Protein AF-A0A848S708-F1 (afdb_monomer_lite)

pLDDT: mean 90.05, std 4.56, range [64.25, 95.88]

Foldseek 3Di:
DKDKDLDPVVRVVVLQVPADPQKDWDDKDWDADPVSMIMIDTDIDGNDDDDDDFDDPDPVRRVVVVVVPADPPGDDDDDDDD

Secondary structure (DSSP, 8-state):
-EEEESSHHHHHHHHHTT--TTEEEEEEEEEE-TTSPEEEEEEEEE----------SSHHHHHHHHHHHSPTT---------

Radius of gyration: 18.94 Å; chains: 1; bounding box: 43×26×44 Å

Structure (mmCIF, N/CA/C/O backbone):
data_AF-A0A848S708-F1
#
_entry.id   AF-A0A848S708-F1
#
loop_
_atom_site.group_PDB
_atom_site.id
_atom_site.type_symbol
_atom_site.label_atom_id
_atom_site.label_alt_id
_atom_site.label_comp_id
_atom_site.label_asym_id
_atom_site.label_entity_id
_atom_site.label_seq_id
_atom_site.pdbx_PDB_ins_code
_atom_site.Cartn_x
_atom_site.Cartn_y
_atom_site.Cartn_z
_atom_site.occupancy
_atom_site.B_iso_or_equiv
_atom_site.auth_seq_id
_atom_site.auth_comp_id
_atom_site.auth_asym_id
_atom_site.auth_atom_id
_atom_site.pdbx_PDB_model_num
ATOM 1 N N . MET A 1 1 ? -6.921 2.450 1.762 1.00 88.88 1 MET A N 1
ATOM 2 C CA . MET A 1 1 ? -8.286 2.044 2.184 1.00 88.88 1 MET A CA 1
ATOM 3 C C . MET A 1 1 ? -8.699 2.881 3.382 1.00 88.88 1 MET A C 1
ATOM 5 O O . MET A 1 1 ? -7.800 3.325 4.081 1.00 88.88 1 MET A O 1
ATOM 9 N N . THR A 1 2 ? -9.991 3.053 3.657 1.00 93.38 2 THR A N 1
ATOM 10 C CA . THR A 1 2 ? -10.459 3.805 4.836 1.00 93.38 2 TH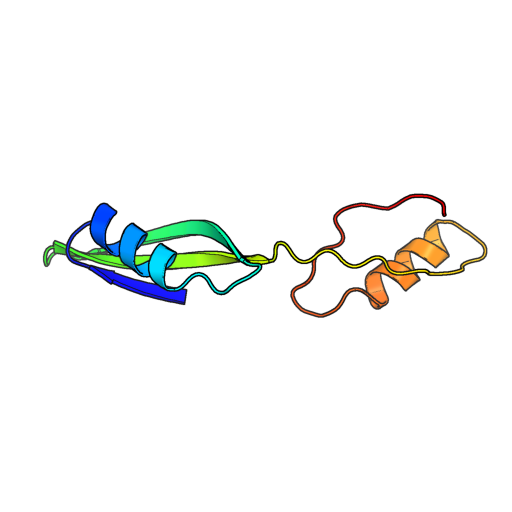R A CA 1
ATOM 11 C C . THR A 1 2 ? -11.436 2.959 5.641 1.00 93.38 2 THR A C 1
ATOM 13 O O . THR A 1 2 ? -12.298 2.308 5.055 1.00 93.38 2 THR A O 1
ATOM 16 N N . VAL A 1 3 ? -11.290 2.952 6.966 1.00 94.62 3 VAL A N 1
ATOM 17 C CA . VAL A 1 3 ? -12.178 2.257 7.905 1.00 94.62 3 VAL A CA 1
ATOM 18 C C . VAL A 1 3 ? -12.518 3.153 9.086 1.00 94.62 3 VAL A C 1
ATOM 20 O O . VAL A 1 3 ? -11.784 4.086 9.402 1.00 94.62 3 VAL A O 1
ATOM 23 N N . GLU A 1 4 ? -13.599 2.823 9.779 1.00 95.00 4 GLU A N 1
ATOM 24 C CA . GLU A 1 4 ? -14.054 3.536 10.968 1.00 95.00 4 GLU A CA 1
ATOM 25 C C . GLU A 1 4 ? -14.327 2.529 12.088 1.00 95.00 4 GLU A C 1
ATOM 27 O O . GLU A 1 4 ? -14.805 1.419 11.840 1.00 95.00 4 GLU A O 1
ATOM 32 N N . GLY A 1 5 ? -14.008 2.896 13.325 1.00 93.19 5 GLY A N 1
ATOM 33 C CA . GLY A 1 5 ? -14.196 2.045 14.494 1.00 93.19 5 GLY A CA 1
ATOM 34 C C . GLY A 1 5 ? -14.188 2.844 15.790 1.00 93.19 5 GLY A C 1
ATOM 35 O O . GLY A 1 5 ? -13.822 4.012 15.821 1.00 93.19 5 GLY A O 1
ATOM 36 N N . ASP A 1 6 ? -14.593 2.211 16.881 1.00 93.38 6 ASP A N 1
ATOM 37 C CA . ASP A 1 6 ? -14.630 2.821 18.218 1.00 93.38 6 ASP A CA 1
ATOM 38 C C . ASP A 1 6 ? -13.246 2.915 18.892 1.00 93.38 6 ASP A C 1
ATOM 40 O O . ASP A 1 6 ? -13.086 3.590 19.904 1.00 93.38 6 ASP A O 1
ATOM 44 N N . SER A 1 7 ? -12.235 2.238 18.339 1.00 92.50 7 SER A N 1
ATOM 45 C CA . SER A 1 7 ? -10.919 2.072 18.960 1.00 92.50 7 SER A CA 1
ATOM 46 C C . SER A 1 7 ? -9.819 1.881 17.912 1.00 92.50 7 SER A C 1
ATOM 48 O O . SER A 1 7 ? -10.073 1.332 16.839 1.00 92.50 7 SER A O 1
ATOM 50 N N . LEU A 1 8 ? -8.566 2.217 18.254 1.00 90.56 8 LEU A N 1
ATOM 51 C CA . LEU A 1 8 ? -7.387 1.935 17.411 1.00 90.56 8 LEU A CA 1
ATOM 52 C C . LEU A 1 8 ? -7.238 0.440 17.087 1.00 90.56 8 LEU A C 1
ATOM 54 O O . LEU A 1 8 ? -6.953 0.069 15.952 1.00 90.56 8 LEU A O 1
ATOM 58 N N . SER A 1 9 ? -7.466 -0.427 18.075 1.00 93.75 9 SER A N 1
ATOM 59 C CA . SER A 1 9 ? -7.442 -1.879 17.879 1.00 93.75 9 SER A CA 1
ATOM 60 C C . SER A 1 9 ? -8.504 -2.317 16.873 1.00 93.75 9 SER A C 1
ATOM 62 O O . SER A 1 9 ? -8.209 -3.088 15.966 1.00 93.75 9 SER A O 1
ATOM 64 N N . ARG A 1 10 ? -9.712 -1.747 16.976 1.00 94.50 10 ARG A N 1
ATOM 65 C CA . ARG A 1 10 ? -10.835 -2.096 16.109 1.00 94.50 10 ARG A CA 1
ATOM 66 C C . ARG A 1 10 ? -10.562 -1.734 14.653 1.00 94.50 10 ARG A C 1
ATOM 68 O O . ARG A 1 10 ? -10.790 -2.551 13.765 1.00 94.50 10 ARG A O 1
ATOM 75 N N . VAL A 1 11 ? -10.056 -0.529 14.397 1.00 95.19 11 VAL A N 1
ATOM 76 C CA . VAL A 1 11 ? -9.712 -0.110 13.030 1.00 95.19 11 VAL A CA 1
ATOM 77 C C . VAL A 1 11 ? -8.547 -0.916 12.455 1.00 95.19 11 VAL A C 1
ATOM 79 O O . VAL A 1 11 ? -8.580 -1.259 11.276 1.00 95.19 11 VAL A O 1
ATOM 82 N N . ALA A 1 12 ? -7.562 -1.300 13.272 1.00 92.06 12 ALA A N 1
ATOM 83 C CA . ALA A 1 12 ? -6.469 -2.164 12.829 1.00 92.06 12 ALA A CA 1
ATOM 84 C C . ALA A 1 12 ? -6.973 -3.552 12.393 1.00 92.06 12 ALA A C 1
ATOM 86 O O . ALA A 1 12 ? -6.573 -4.048 11.341 1.00 92.06 12 ALA A O 1
ATOM 87 N N . GLU A 1 13 ? -7.894 -4.155 13.150 1.00 95.25 13 GLU A N 1
ATOM 88 C CA . GLU A 1 13 ? -8.540 -5.418 12.770 1.00 95.25 13 GLU A CA 1
ATOM 89 C C . GLU A 1 13 ? -9.320 -5.292 11.454 1.00 95.25 13 GLU A C 1
ATOM 91 O O . GLU A 1 13 ? -9.202 -6.154 10.583 1.00 95.25 13 GLU A O 1
ATOM 96 N N . LEU A 1 14 ? -10.086 -4.206 11.288 1.00 95.12 14 LEU A N 1
ATOM 97 C CA . LEU A 1 14 ? -10.862 -3.946 10.072 1.00 95.12 14 LEU A CA 1
ATOM 98 C C . LEU A 1 14 ? -9.972 -3.743 8.842 1.00 95.12 14 LEU A C 1
ATOM 100 O O . LEU A 1 14 ? -10.325 -4.212 7.760 1.00 95.12 14 LEU A O 1
ATOM 104 N N . ILE A 1 15 ? -8.831 -3.065 8.991 1.00 94.06 15 ILE A N 1
ATOM 105 C CA . ILE A 1 15 ? -7.842 -2.922 7.915 1.00 94.06 15 ILE A CA 1
ATOM 106 C C . ILE A 1 15 ? -7.246 -4.285 7.575 1.00 94.06 15 ILE A C 1
ATOM 108 O O . ILE A 1 15 ? -7.194 -4.651 6.404 1.00 94.06 15 ILE A O 1
ATOM 112 N N . ASN A 1 16 ? -6.837 -5.055 8.586 1.00 92.12 16 ASN A N 1
ATOM 113 C CA . ASN A 1 16 ? -6.198 -6.350 8.376 1.00 92.12 16 ASN A CA 1
ATOM 114 C C . ASN A 1 16 ? -7.135 -7.361 7.691 1.00 92.12 16 ASN A C 1
ATOM 116 O O . ASN A 1 16 ? -6.704 -8.112 6.823 1.00 92.12 16 ASN A O 1
ATOM 120 N N . ALA A 1 17 ? -8.429 -7.341 8.023 1.00 94.44 17 ALA A N 1
ATOM 121 C CA . ALA A 1 17 ? -9.443 -8.185 7.386 1.00 94.44 17 ALA A CA 1
ATOM 122 C C . ALA A 1 17 ? -9.696 -7.846 5.904 1.00 94.44 17 ALA A C 1
ATOM 124 O O . ALA A 1 17 ? -10.274 -8.651 5.180 1.00 94.44 17 ALA A O 1
ATOM 125 N N . GLN A 1 18 ? -9.285 -6.658 5.458 1.00 92.44 18 GLN A N 1
ATOM 126 C CA . GLN A 1 18 ? -9.434 -6.188 4.081 1.00 92.44 18 GLN A CA 1
ATOM 127 C C . GLN A 1 18 ? -8.136 -6.284 3.276 1.00 92.44 18 GLN A C 1
ATOM 129 O O . GLN A 1 18 ? -8.099 -5.816 2.139 1.00 92.44 18 GLN A O 1
ATOM 134 N N . VAL A 1 19 ? -7.069 -6.856 3.844 1.00 92.75 19 VAL A N 1
ATOM 135 C CA . VAL A 1 19 ? -5.817 -7.080 3.116 1.00 92.75 19 VAL A CA 1
ATOM 136 C C . VAL A 1 19 ? -6.056 -8.171 2.066 1.00 92.75 19 VAL A C 1
ATOM 138 O O . VAL A 1 19 ? -6.355 -9.305 2.441 1.00 92.75 19 VAL A O 1
ATOM 141 N N . PRO A 1 20 ? -5.947 -7.859 0.762 1.00 90.06 20 PRO A N 1
ATOM 142 C CA . PRO A 1 20 ? -6.086 -8.863 -0.279 1.00 90.06 20 PRO A CA 1
ATOM 143 C C . PRO A 1 20 ? -4.885 -9.815 -0.300 1.00 90.06 20 PRO A C 1
ATOM 145 O O . PRO A 1 20 ? -3.784 -9.465 0.135 1.00 90.06 20 PRO A O 1
ATOM 148 N N . ASP A 1 21 ? -5.078 -11.009 -0.860 1.00 89.31 21 ASP A N 1
ATOM 149 C CA . ASP A 1 21 ? -3.994 -11.966 -1.080 1.00 89.31 21 ASP A CA 1
ATOM 150 C C . ASP A 1 21 ? -2.835 -11.339 -1.868 1.00 89.31 21 ASP A C 1
ATOM 152 O O . ASP A 1 21 ? -3.032 -10.602 -2.836 1.00 89.31 21 ASP A O 1
ATOM 156 N N . GLY A 1 22 ? -1.604 -11.625 -1.439 1.00 86.56 22 GLY A N 1
ATOM 157 C CA . GLY A 1 22 ? -0.399 -11.051 -2.042 1.00 86.56 22 GLY A CA 1
ATOM 158 C C . GLY A 1 22 ? -0.121 -9.597 -1.647 1.00 86.56 22 GLY A C 1
ATOM 159 O O . GLY A 1 22 ? 0.803 -8.996 -2.188 1.00 86.56 22 GLY A O 1
ATOM 160 N N . TRP A 1 23 ? -0.865 -9.027 -0.697 1.00 90.88 23 TRP A N 1
ATOM 161 C CA . TRP A 1 23 ? -0.581 -7.725 -0.094 1.00 90.88 23 TRP A CA 1
ATOM 162 C C . TRP A 1 23 ? -0.272 -7.868 1.393 1.00 90.88 23 TRP A C 1
ATOM 164 O O . TRP A 1 23 ? -0.631 -8.849 2.038 1.00 90.88 23 TRP A O 1
ATOM 174 N N . VAL A 1 24 ? 0.402 -6.866 1.951 1.00 90.69 24 VAL A N 1
ATOM 175 C CA . VAL A 1 24 ? 0.627 -6.745 3.393 1.00 90.69 24 VAL A CA 1
ATOM 176 C C .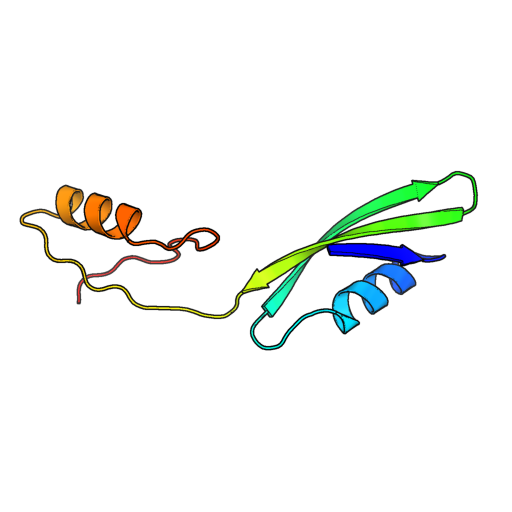 VAL A 1 24 ? 0.341 -5.334 3.867 1.00 90.69 24 VAL A C 1
ATOM 178 O O . VAL A 1 24 ? 0.574 -4.348 3.162 1.00 90.69 24 VAL A O 1
ATOM 181 N N . PHE A 1 25 ? -0.145 -5.245 5.100 1.00 90.88 25 PHE A N 1
ATOM 182 C CA . PHE A 1 25 ? -0.299 -3.982 5.799 1.00 90.88 25 PHE A CA 1
ATOM 183 C C . PHE A 1 25 ? 1.065 -3.316 6.018 1.00 90.88 25 PHE A C 1
ATOM 185 O O . PHE A 1 25 ? 2.012 -3.962 6.470 1.00 90.88 25 PHE A O 1
ATOM 192 N N . SER A 1 26 ? 1.165 -2.031 5.668 1.00 90.12 26 SER A N 1
ATOM 193 C CA . SER A 1 26 ? 2.393 -1.248 5.812 1.00 90.12 26 SER A CA 1
ATOM 194 C C . SER A 1 26 ? 2.302 -0.308 7.009 1.00 90.12 26 SER A C 1
ATOM 196 O O . SER A 1 26 ? 3.059 -0.443 7.965 1.00 90.12 26 SER A O 1
ATOM 198 N N . HIS A 1 27 ? 1.367 0.640 6.971 1.00 90.75 27 HIS A N 1
ATOM 199 C CA . HIS A 1 27 ? 1.024 1.476 8.118 1.00 90.75 27 HIS A CA 1
ATOM 200 C C . HIS A 1 27 ? -0.405 2.007 7.975 1.00 90.75 27 HIS A C 1
ATOM 202 O O . HIS A 1 27 ? -1.035 1.861 6.927 1.00 90.75 27 HIS A O 1
ATOM 208 N N . MET A 1 28 ? -0.911 2.638 9.032 1.00 92.88 28 MET A N 1
ATOM 209 C CA . MET A 1 28 ? -2.164 3.385 8.992 1.00 92.88 28 MET A CA 1
ATOM 210 C C . MET A 1 28 ? -1.972 4.794 9.536 1.00 92.88 28 MET A C 1
ATOM 212 O O . MET A 1 28 ? -1.092 5.030 10.365 1.00 92.88 28 MET A O 1
ATOM 216 N N . GLU A 1 29 ? -2.804 5.709 9.067 1.00 94.81 29 GLU A N 1
ATOM 217 C CA . GLU A 1 29 ? -3.006 7.036 9.646 1.00 94.81 29 GLU A CA 1
ATOM 218 C C . GLU A 1 29 ? -4.352 7.032 10.344 1.00 94.81 29 GLU A C 1
ATOM 220 O O . GLU A 1 29 ? -5.312 6.491 9.800 1.00 94.81 29 GLU A O 1
ATOM 225 N N . THR A 1 30 ? -4.435 7.602 11.542 1.00 93.50 30 THR A N 1
ATOM 226 C CA . THR A 1 30 ? -5.680 7.615 12.312 1.00 93.50 30 THR A CA 1
ATOM 227 C C . THR A 1 30 ? -6.045 9.020 12.742 1.00 93.50 30 THR A C 1
ATOM 229 O O . THR A 1 30 ? -5.197 9.742 13.264 1.00 93.50 30 THR A O 1
ATOM 232 N N . GLU A 1 31 ? -7.319 9.358 12.615 1.00 94.50 31 GLU A N 1
ATOM 233 C CA . GLU A 1 31 ? -7.921 10.565 13.158 1.00 94.50 31 GLU A CA 1
ATOM 234 C C . GLU A 1 31 ? -8.993 10.165 14.173 1.00 94.50 31 GLU A C 1
ATOM 236 O O . GLU A 1 31 ? -9.856 9.333 13.892 1.00 94.50 31 GLU A O 1
ATOM 241 N N . GLN A 1 32 ? -8.926 10.731 15.378 1.00 92.25 32 GLN A N 1
ATOM 242 C CA . GLN A 1 32 ? -9.937 10.516 16.407 1.00 92.25 32 GLN A CA 1
ATOM 243 C C . GLN A 1 32 ? -10.835 11.747 16.508 1.00 92.25 32 GLN A C 1
ATOM 245 O O . GLN A 1 32 ? -10.365 12.860 16.736 1.00 92.25 32 GLN A O 1
ATOM 250 N N . SER A 1 33 ? -12.139 11.528 16.374 1.00 88.06 33 SER A N 1
ATOM 251 C CA . SER A 1 33 ? -13.161 12.552 16.556 1.00 88.06 33 SER A CA 1
ATOM 252 C C . SER A 1 33 ? -13.540 12.708 18.031 1.00 88.06 33 SER A C 1
ATOM 254 O O . SER A 1 33 ? -13.494 11.754 18.809 1.00 88.06 33 SER A O 1
ATOM 256 N N . THR A 1 34 ? -14.023 13.896 18.406 1.00 85.38 34 THR A N 1
ATOM 257 C CA . THR A 1 34 ? -14.541 14.224 19.748 1.00 85.38 34 THR A CA 1
ATOM 258 C C . THR A 1 34 ? -15.664 13.287 20.212 1.00 85.38 34 THR A C 1
ATOM 260 O O . THR A 1 34 ? -15.877 13.120 21.408 1.00 85.38 34 THR A O 1
ATOM 263 N N . ASN A 1 35 ? -16.361 12.636 19.276 1.00 88.25 35 ASN A N 1
ATOM 264 C CA . ASN A 1 35 ? -17.428 11.674 19.567 1.00 88.25 35 ASN A CA 1
ATOM 265 C C . ASN A 1 35 ? -16.906 10.261 19.908 1.00 88.25 35 ASN A C 1
ATOM 267 O O . ASN A 1 35 ? -17.706 9.339 20.046 1.00 88.25 35 ASN A O 1
ATOM 271 N N . GLY A 1 36 ? -15.585 10.069 20.007 1.00 88.50 36 GLY A N 1
ATOM 272 C CA . GLY A 1 36 ? -14.959 8.775 20.299 1.00 88.50 36 GLY A CA 1
ATOM 273 C C . GLY A 1 36 ? -14.813 7.850 19.087 1.00 88.50 36 GLY A C 1
ATOM 274 O O . GLY A 1 36 ? -14.374 6.716 19.240 1.00 88.50 36 GLY A O 1
ATOM 275 N N . VAL A 1 37 ? -15.154 8.318 17.884 1.00 92.88 37 VAL A N 1
ATOM 276 C CA . VAL A 1 37 ? -14.960 7.563 16.637 1.00 92.88 37 VAL A CA 1
ATOM 277 C C . VAL A 1 37 ? -13.523 7.731 16.156 1.00 92.88 37 VAL A C 1
ATOM 279 O O . VAL A 1 37 ? -13.017 8.851 16.080 1.00 92.88 37 VAL A O 1
ATOM 282 N N . VAL A 1 38 ? -12.883 6.622 15.808 1.00 94.81 38 VAL A N 1
ATOM 283 C CA . VAL A 1 38 ? -11.570 6.563 15.170 1.00 94.81 38 VAL A CA 1
ATOM 284 C C . VAL A 1 38 ? -11.761 6.244 13.693 1.00 94.81 38 VAL A C 1
ATOM 286 O O . VAL A 1 38 ? -12.284 5.189 13.338 1.00 94.81 38 VAL A O 1
ATOM 289 N N . VAL A 1 39 ? -11.306 7.144 12.833 1.00 95.06 39 VAL A N 1
ATOM 290 C CA . VAL A 1 39 ? -11.203 6.931 11.390 1.00 95.06 39 VAL A CA 1
ATOM 291 C C . VAL A 1 39 ? -9.759 6.569 11.085 1.00 95.06 39 VAL A C 1
ATOM 293 O O . VAL A 1 39 ? -8.845 7.242 11.556 1.00 95.06 39 VAL A O 1
ATOM 296 N N . ALA A 1 40 ? -9.528 5.510 10.316 1.00 95.00 40 ALA A N 1
ATOM 297 C CA . ALA A 1 40 ? -8.189 5.110 9.910 1.00 95.00 40 ALA A CA 1
ATOM 298 C C . ALA A 1 40 ? -8.078 4.936 8.399 1.00 95.00 40 ALA A C 1
ATOM 300 O O . ALA A 1 40 ? -8.906 4.280 7.767 1.00 95.00 40 ALA A O 1
ATOM 301 N N . VAL A 1 41 ? -7.005 5.476 7.829 1.00 95.88 41 VAL A N 1
ATOM 302 C CA . VAL A 1 41 ? -6.595 5.240 6.448 1.00 95.88 41 VAL A CA 1
ATOM 303 C C . VAL A 1 41 ? -5.468 4.212 6.459 1.00 95.88 41 VAL A C 1
ATOM 305 O O . VAL A 1 41 ? -4.363 4.486 6.921 1.00 95.88 41 VAL A O 1
ATOM 308 N N . GLY A 1 42 ? -5.760 3.002 5.986 1.00 93.25 42 GLY A N 1
ATOM 309 C CA . GLY A 1 42 ? -4.797 1.911 5.867 1.00 93.25 42 GLY A CA 1
ATOM 310 C C . GLY A 1 42 ? -4.041 1.958 4.541 1.00 93.25 42 GLY A C 1
ATOM 311 O O . GLY A 1 42 ? -4.661 1.981 3.468 1.00 93.25 42 GLY A O 1
ATOM 312 N N . HIS A 1 43 ? -2.712 1.903 4.622 1.00 92.75 43 HIS A N 1
ATOM 313 C CA . HIS A 1 43 ? -1.800 1.786 3.487 1.00 92.75 43 HIS A CA 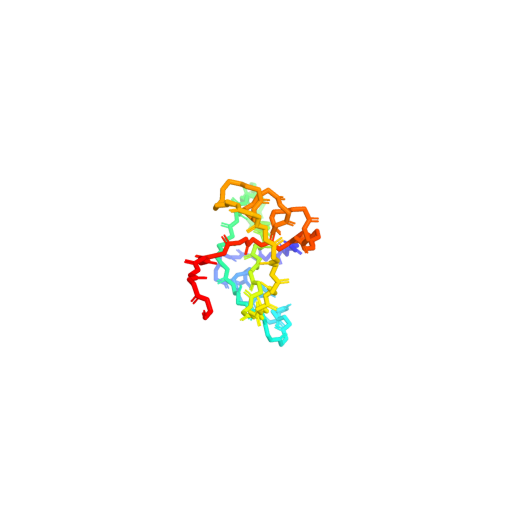1
ATOM 314 C C . HIS A 1 43 ? -1.263 0.362 3.399 1.00 92.75 43 HIS A C 1
ATOM 316 O O . HIS A 1 43 ? -0.674 -0.169 4.346 1.00 92.75 43 HIS A O 1
ATOM 322 N N . LEU A 1 44 ? -1.476 -0.261 2.244 1.00 91.00 44 LEU A N 1
ATOM 323 C CA . LEU A 1 44 ? -0.995 -1.603 1.947 1.00 91.00 44 LEU A CA 1
ATOM 324 C C . LEU A 1 44 ? 0.135 -1.536 0.928 1.00 91.00 44 LEU A C 1
ATOM 326 O O . LEU A 1 44 ? 0.164 -0.645 0.082 1.00 91.00 44 LEU A O 1
ATOM 330 N N . ARG A 1 45 ? 1.021 -2.526 0.969 1.00 87.50 45 ARG A N 1
ATOM 331 C CA . ARG A 1 45 ? 2.023 -2.759 -0.072 1.00 87.50 45 ARG A CA 1
ATOM 332 C C . ARG A 1 45 ? 1.834 -4.145 -0.670 1.00 87.50 45 ARG A C 1
ATOM 334 O O . ARG A 1 45 ? 1.521 -5.089 0.055 1.00 87.50 45 ARG A O 1
ATOM 341 N N . SER A 1 46 ? 2.042 -4.273 -1.974 1.00 87.94 46 SER A N 1
ATOM 342 C CA . SER A 1 46 ? 2.076 -5.585 -2.617 1.00 87.94 46 SER A CA 1
ATOM 343 C C . SER A 1 46 ? 3.344 -6.345 -2.200 1.00 87.94 46 SER A C 1
ATOM 345 O O . SER A 1 46 ? 4.398 -5.744 -1.976 1.00 87.94 46 SER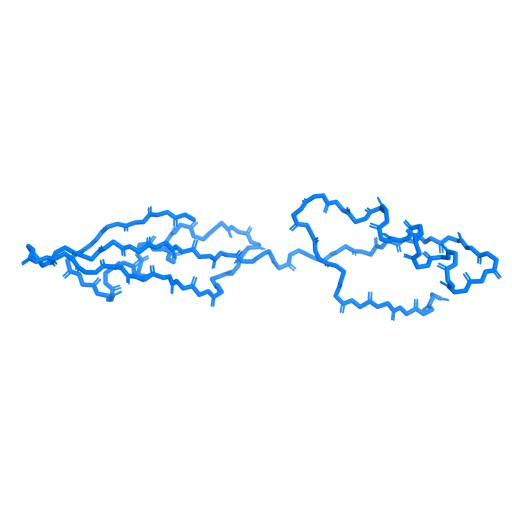 A O 1
ATOM 347 N N . LEU A 1 47 ? 3.232 -7.664 -2.058 1.00 86.25 47 LEU A N 1
ATOM 348 C CA . LEU A 1 47 ? 4.357 -8.597 -1.951 1.00 86.25 47 LEU A CA 1
ATOM 349 C C . LEU A 1 47 ? 4.797 -9.128 -3.316 1.00 86.25 47 LEU A C 1
ATOM 351 O O . LEU A 1 47 ? 5.832 -9.789 -3.408 1.00 86.25 47 LEU A O 1
ATOM 355 N N . GLU A 1 48 ? 4.013 -8.877 -4.363 1.00 87.19 48 GLU A N 1
ATOM 356 C CA . GLU A 1 48 ? 4.338 -9.352 -5.694 1.00 87.19 48 GLU A CA 1
ATOM 357 C C . GLU A 1 48 ? 5.638 -8.696 -6.160 1.00 87.19 48 GLU A C 1
ATOM 359 O O . GLU A 1 48 ? 5.800 -7.477 -6.127 1.00 87.19 48 GLU A O 1
ATOM 364 N N . THR A 1 49 ? 6.591 -9.528 -6.567 1.00 86.81 49 THR A N 1
ATOM 365 C CA . THR A 1 49 ? 7.851 -9.078 -7.156 1.00 86.81 49 THR A CA 1
ATOM 366 C C . THR A 1 49 ? 7.900 -9.586 -8.583 1.00 86.81 49 THR A C 1
ATOM 368 O O . THR A 1 49 ? 7.580 -10.746 -8.842 1.00 86.81 49 THR A O 1
ATOM 371 N N . ARG A 1 50 ? 8.284 -8.708 -9.508 1.00 87.44 50 ARG A N 1
ATOM 372 C CA . ARG A 1 50 ? 8.478 -9.043 -10.917 1.00 87.44 50 ARG A CA 1
ATOM 373 C C . ARG A 1 50 ? 9.869 -8.631 -11.343 1.00 87.44 50 ARG A C 1
ATOM 375 O O . ARG A 1 50 ? 10.323 -7.534 -11.021 1.00 87.44 50 ARG A O 1
ATOM 382 N N . GLU A 1 51 ? 10.511 -9.520 -12.078 1.00 89.75 51 GLU A N 1
ATOM 383 C CA . GLU A 1 51 ? 11.765 -9.233 -12.753 1.00 89.75 51 GLU A CA 1
ATOM 384 C C . GLU A 1 51 ? 11.460 -8.638 -14.124 1.00 89.75 51 GLU A C 1
ATOM 386 O O . GLU A 1 51 ? 10.523 -9.053 -14.810 1.00 89.75 51 GLU A O 1
ATOM 391 N N . ILE A 1 52 ? 12.231 -7.620 -14.487 1.00 89.75 52 ILE A N 1
ATOM 392 C CA . ILE A 1 52 ? 12.104 -6.918 -15.752 1.00 89.75 52 ILE A CA 1
ATOM 393 C C . ILE A 1 52 ? 13.485 -6.918 -16.398 1.00 89.75 52 ILE A C 1
ATOM 395 O O . ILE A 1 52 ? 14.427 -6.345 -15.852 1.00 89.75 52 ILE A O 1
ATOM 399 N N . ASP A 1 53 ? 13.583 -7.554 -17.560 1.00 89.75 53 ASP A N 1
ATOM 400 C CA . ASP A 1 53 ? 14.803 -7.598 -18.355 1.00 89.75 53 ASP A CA 1
ATOM 401 C C . ASP A 1 53 ? 14.853 -6.406 -19.310 1.00 89.75 53 ASP A C 1
ATOM 403 O O . ASP A 1 53 ? 13.899 -6.135 -20.044 1.00 89.75 53 ASP A O 1
ATOM 407 N N . VAL A 1 54 ? 15.971 -5.681 -19.285 1.00 88.81 54 VAL A N 1
ATOM 408 C CA . VAL A 1 54 ? 16.217 -4.526 -20.149 1.00 88.81 54 VAL A CA 1
ATOM 409 C C . VAL A 1 54 ? 17.645 -4.573 -20.655 1.00 88.81 54 VAL A C 1
ATOM 411 O O . VAL A 1 54 ? 18.586 -4.739 -19.882 1.00 88.81 54 VAL A O 1
ATOM 414 N N . GLU A 1 55 ? 17.792 -4.376 -21.958 1.00 86.81 55 GLU A N 1
ATOM 415 C CA . GLU A 1 55 ? 19.081 -4.237 -22.621 1.00 86.81 55 GLU A CA 1
ATOM 416 C C . GLU 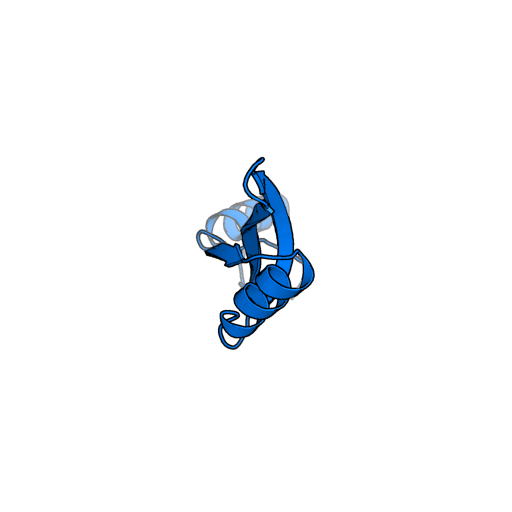A 1 55 ? 19.382 -2.752 -22.856 1.00 86.81 55 GLU A C 1
ATOM 418 O O . GLU A 1 55 ? 18.500 -1.962 -23.197 1.00 86.81 55 GLU A O 1
ATOM 423 N N . GLY A 1 56 ? 20.639 -2.364 -22.668 1.00 84.44 56 GLY A N 1
ATOM 424 C CA . GLY A 1 56 ? 21.124 -1.024 -22.969 1.00 84.44 56 GLY A CA 1
ATOM 425 C C . GLY A 1 56 ? 22.641 -1.028 -23.086 1.00 84.44 56 GLY A C 1
ATOM 426 O O . GLY A 1 56 ? 23.312 -1.797 -22.399 1.00 84.44 56 GLY A O 1
ATOM 427 N N . ASP A 1 57 ? 23.179 -0.170 -23.950 1.00 87.56 57 ASP A N 1
ATOM 428 C CA . ASP A 1 57 ? 24.619 -0.102 -24.235 1.00 87.56 57 ASP A CA 1
ATOM 429 C C . ASP A 1 57 ? 25.462 0.297 -23.012 1.00 87.56 57 ASP A C 1
ATOM 431 O O . ASP A 1 57 ? 26.645 -0.026 -22.912 1.00 87.56 57 ASP A O 1
ATOM 435 N N . GLU A 1 58 ? 24.844 0.986 -22.053 1.00 90.19 58 GLU A N 1
ATOM 436 C CA . GLU A 1 58 ? 25.445 1.392 -20.790 1.00 90.19 58 GLU A CA 1
ATOM 437 C C . GLU A 1 58 ? 24.425 1.320 -19.648 1.00 90.19 58 GLU A C 1
ATOM 439 O O . GLU A 1 58 ? 23.211 1.405 -19.858 1.00 90.19 58 GLU A O 1
ATOM 444 N N . TYR A 1 59 ? 24.919 1.215 -18.410 1.00 86.75 59 TYR A N 1
ATOM 445 C CA . TYR A 1 59 ? 24.071 1.108 -17.219 1.00 86.75 59 TYR A CA 1
ATOM 446 C C . TYR A 1 59 ? 23.042 2.243 -17.117 1.00 86.75 59 TYR A C 1
ATOM 448 O O . TYR A 1 59 ? 21.897 1.999 -16.749 1.00 86.75 59 TYR A O 1
ATOM 456 N N . GLY A 1 60 ? 23.427 3.477 -17.463 1.00 89.44 60 GLY A N 1
ATOM 457 C CA . GLY A 1 60 ? 22.521 4.626 -17.432 1.00 89.44 60 GLY A CA 1
ATOM 458 C C . GLY A 1 60 ? 21.333 4.456 -18.380 1.00 89.44 60 GLY A C 1
ATOM 459 O O . GLY A 1 60 ? 20.188 4.643 -17.968 1.00 89.44 60 GLY A O 1
ATOM 460 N N . ALA A 1 61 ? 21.596 4.026 -19.616 1.00 90.88 61 ALA A N 1
ATOM 461 C CA . ALA A 1 61 ? 20.565 3.763 -20.614 1.00 90.88 61 ALA A CA 1
ATOM 462 C C . ALA A 1 61 ? 19.639 2.613 -20.183 1.00 90.88 61 ALA A C 1
ATOM 464 O O . ALA A 1 61 ? 18.415 2.764 -20.221 1.00 90.88 61 ALA A O 1
ATOM 465 N N . ALA A 1 62 ? 20.212 1.509 -19.689 1.00 91.06 62 ALA A N 1
ATOM 466 C CA . ALA A 1 62 ? 19.443 0.373 -19.186 1.00 91.06 62 ALA A CA 1
ATOM 467 C C . ALA A 1 62 ? 18.586 0.755 -17.966 1.00 91.06 62 ALA A C 1
ATOM 469 O O . ALA A 1 62 ? 17.420 0.379 -17.885 1.00 91.06 62 ALA A O 1
ATOM 470 N N . TYR A 1 63 ? 19.114 1.565 -17.043 1.00 90.25 63 TYR A N 1
ATOM 471 C CA . TYR A 1 63 ? 18.380 2.027 -15.864 1.00 90.25 63 TYR A CA 1
ATOM 472 C C . TYR A 1 63 ? 17.204 2.943 -16.225 1.00 90.25 63 TYR A C 1
ATOM 474 O O . TYR A 1 63 ? 16.119 2.814 -15.654 1.00 90.25 63 TYR A O 1
ATOM 482 N N . THR A 1 64 ? 17.388 3.860 -17.179 1.00 92.12 64 THR A N 1
ATOM 483 C CA . THR A 1 64 ? 16.306 4.726 -17.664 1.00 92.12 64 THR A CA 1
ATOM 484 C C . THR A 1 64 ? 15.209 3.919 -18.351 1.00 92.12 64 THR A C 1
ATOM 486 O O . THR A 1 64 ? 14.030 4.138 -18.066 1.00 92.12 64 THR A O 1
ATOM 489 N N . ALA A 1 65 ? 15.575 2.960 -19.204 1.00 91.69 65 ALA A N 1
ATOM 490 C CA . ALA A 1 65 ? 14.612 2.071 -19.845 1.00 91.69 65 ALA A CA 1
ATOM 491 C C . ALA A 1 65 ? 13.893 1.174 -18.817 1.00 91.69 65 ALA A C 1
ATOM 493 O O . ALA A 1 65 ? 12.669 1.063 -18.853 1.00 91.69 65 ALA A O 1
ATOM 494 N N . LEU A 1 66 ? 14.612 0.645 -17.822 1.00 91.56 66 LEU A N 1
ATOM 495 C CA . LEU A 1 66 ? 14.034 -0.113 -16.710 1.00 91.56 66 LEU A CA 1
ATOM 496 C C . LEU A 1 66 ? 13.008 0.711 -15.932 1.00 91.56 66 LEU A C 1
ATOM 498 O O . LEU A 1 66 ? 11.888 0.252 -15.729 1.00 91.56 66 LEU A O 1
ATOM 502 N N . ARG A 1 67 ? 13.350 1.948 -15.551 1.00 90.88 67 ARG A N 1
ATOM 503 C CA . ARG A 1 67 ? 12.435 2.896 -14.888 1.00 90.88 67 ARG A CA 1
ATOM 504 C C . ARG A 1 67 ? 11.174 3.161 -15.705 1.00 90.88 67 ARG A C 1
ATOM 506 O O . ARG A 1 67 ? 10.105 3.267 -15.114 1.00 90.88 67 ARG A O 1
ATOM 513 N N . ALA A 1 68 ? 11.294 3.274 -17.026 1.00 91.88 68 ALA A N 1
ATOM 514 C CA . ALA A 1 68 ? 10.157 3.505 -17.914 1.00 91.88 68 ALA A CA 1
ATOM 515 C C . ALA A 1 68 ? 9.225 2.286 -18.027 1.00 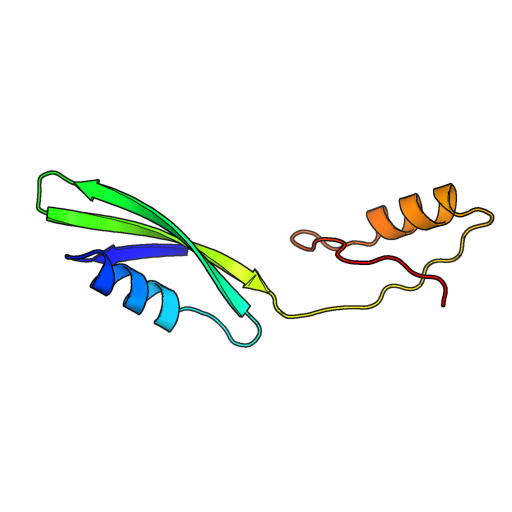91.88 68 ALA A C 1
ATOM 517 O O . ALA A 1 68 ? 8.047 2.450 -18.334 1.00 91.88 68 ALA A O 1
ATOM 518 N N . MET A 1 69 ? 9.736 1.080 -17.769 1.00 90.75 69 MET A N 1
ATOM 519 C CA . MET A 1 69 ? 8.960 -0.163 -17.800 1.00 90.75 69 MET A CA 1
ATOM 520 C C . MET A 1 69 ? 8.373 -0.560 -16.439 1.00 90.75 69 MET A C 1
ATOM 522 O O . MET A 1 69 ? 7.615 -1.527 -16.372 1.00 90.75 69 MET A O 1
ATOM 526 N N . VAL A 1 70 ? 8.685 0.168 -15.359 1.00 90.25 70 VAL A N 1
ATOM 527 C CA . VAL A 1 70 ? 8.042 -0.047 -14.055 1.00 90.25 70 VAL A CA 1
ATOM 528 C C . VAL A 1 70 ? 6.556 0.316 -14.175 1.00 90.25 70 VAL A C 1
ATOM 530 O O . VAL A 1 70 ? 6.246 1.463 -14.504 1.00 90.25 70 VAL A O 1
ATOM 533 N N . PRO A 1 71 ? 5.624 -0.619 -13.909 1.00 87.25 71 PRO A N 1
ATOM 534 C CA . PRO A 1 71 ? 4.199 -0.327 -14.003 1.00 87.25 71 PRO A CA 1
ATOM 535 C C . PRO A 1 71 ? 3.748 0.728 -12.985 1.00 87.25 71 PRO A C 1
ATOM 537 O O . PRO A 1 71 ? 4.356 0.908 -11.928 1.00 87.25 71 PRO A O 1
ATOM 540 N N . GLU A 1 72 ? 2.634 1.401 -13.266 1.00 84.69 72 GLU A N 1
ATOM 541 C CA . GLU A 1 72 ? 2.064 2.367 -12.326 1.00 84.69 72 GLU A CA 1
ATOM 542 C C . GLU A 1 72 ? 1.696 1.691 -10.993 1.00 84.69 72 GLU A C 1
ATOM 544 O O . GLU A 1 72 ? 1.136 0.594 -10.965 1.00 84.69 72 GLU A O 1
ATOM 549 N N . GLY A 1 73 ? 2.055 2.331 -9.876 1.00 79.56 73 GLY A N 1
ATOM 550 C CA . GLY A 1 73 ? 1.873 1.781 -8.529 1.00 79.56 73 GLY A CA 1
ATOM 551 C C . GLY A 1 73 ? 2.945 0.777 -8.088 1.00 79.56 73 GLY A C 1
ATOM 552 O O . GLY A 1 73 ? 2.905 0.319 -6.947 1.00 79.56 73 GLY A O 1
ATOM 553 N N . TRP A 1 74 ? 3.920 0.459 -8.945 1.00 86.06 74 TRP A N 1
ATOM 554 C CA . TRP A 1 74 ? 5.056 -0.395 -8.604 1.00 86.06 74 TRP A CA 1
ATOM 555 C C . TRP A 1 74 ? 6.293 0.427 -8.256 1.00 86.06 74 TRP A C 1
ATOM 557 O O . TRP A 1 74 ? 6.494 1.541 -8.739 1.00 86.06 74 TRP A O 1
ATOM 567 N N . GLN A 1 75 ? 7.157 -0.150 -7.422 1.00 86.50 75 GLN A N 1
ATOM 568 C CA . GLN A 1 75 ? 8.435 0.446 -7.055 1.00 86.50 75 GLN A CA 1
ATOM 569 C C . GLN A 1 75 ? 9.577 -0.485 -7.451 1.00 86.50 75 GLN A C 1
ATOM 571 O O . GLN A 1 75 ? 9.557 -1.675 -7.143 1.00 86.50 75 GLN A O 1
ATOM 576 N N . LEU A 1 76 ? 10.607 0.073 -8.087 1.00 89.69 76 LEU A N 1
ATOM 577 C CA . LEU A 1 76 ? 11.861 -0.634 -8.324 1.00 89.69 76 LEU A CA 1
ATOM 578 C C . LEU A 1 76 ? 12.590 -0.839 -6.987 1.00 89.69 76 LEU A C 1
ATOM 580 O O . LEU A 1 76 ? 12.981 0.135 -6.345 1.00 89.69 76 LEU A O 1
ATOM 584 N N . VAL A 1 77 ? 12.755 -2.095 -6.567 1.00 88.50 77 VAL A N 1
ATOM 585 C CA . VAL A 1 77 ? 13.324 -2.454 -5.250 1.00 88.50 77 VAL A CA 1
ATOM 586 C C . VAL A 1 77 ? 14.777 -2.921 -5.308 1.00 88.50 77 VAL A C 1
ATOM 588 O O . VAL A 1 77 ? 15.502 -2.771 -4.329 1.00 88.50 77 VAL A O 1
ATOM 591 N N . ALA A 1 78 ? 15.213 -3.466 -6.442 1.00 88.06 78 ALA A N 1
ATOM 592 C CA . ALA A 1 78 ? 16.575 -3.930 -6.656 1.00 88.06 78 ALA A CA 1
ATOM 593 C C . ALA A 1 78 ? 16.929 -3.854 -8.143 1.00 88.06 78 ALA A C 1
ATOM 595 O O . ALA A 1 78 ? 16.064 -3.980 -9.007 1.00 88.06 78 ALA A O 1
ATOM 596 N N . THR A 1 79 ? 18.213 -3.665 -8.423 1.00 89.75 79 THR A N 1
ATOM 597 C CA . THR A 1 79 ? 18.796 -3.759 -9.763 1.00 89.75 79 THR A CA 1
ATOM 598 C C . THR A 1 79 ? 20.055 -4.601 -9.665 1.00 89.75 79 THR A C 1
ATOM 600 O O . THR A 1 79 ? 20.842 -4.414 -8.736 1.00 89.75 79 THR A O 1
ATOM 603 N N . GLY A 1 80 ? 20.268 -5.498 -10.617 1.00 85.06 80 GLY A N 1
ATOM 604 C CA . GLY A 1 80 ? 21.462 -6.329 -10.678 1.00 85.06 80 GLY A CA 1
ATOM 605 C C . GLY A 1 80 ? 21.765 -6.727 -12.118 1.00 85.06 80 GLY A C 1
ATOM 606 O O . GLY A 1 80 ? 20.878 -6.629 -12.968 1.00 85.06 80 GLY A O 1
ATOM 607 N N . PRO A 1 81 ? 23.010 -7.131 -12.409 1.00 75.69 81 PRO A N 1
ATOM 608 C CA . PRO A 1 81 ? 23.308 -7.781 -13.673 1.00 75.69 81 PRO A CA 1
ATOM 609 C C . PRO A 1 81 ? 22.561 -9.117 -13.738 1.00 75.69 81 PRO A C 1
ATOM 611 O O . PRO A 1 81 ? 22.420 -9.797 -12.716 1.00 75.69 81 PRO A O 1
ATOM 614 N N . ARG A 1 82 ? 22.098 -9.474 -14.934 1.00 64.25 82 ARG A N 1
ATOM 615 C CA . ARG A 1 82 ? 21.609 -10.818 -15.231 1.00 64.25 82 ARG A CA 1
ATOM 616 C C . ARG A 1 82 ? 22.750 -11.722 -15.678 1.00 64.25 82 ARG A C 1
ATOM 618 O O . ARG A 1 82 ? 23.672 -11.204 -16.346 1.00 64.25 82 ARG A O 1
#

Sequence (82 aa):
MTVEGDSLSRVAELINAQVPDGWVFSHMETEQSTNGVVVAVGHLRSLETREIDVEGDEYGAAYTALRAMVPEGWQLVATGPR